Protein AF-A0A5E6TSR2-F1 (afdb_monomer_lite)

Organism: Pseudomonas fluorescens (NCBI:txid294)

InterPro domains:
  IPR000086 NUDIX hydrolase domain [PF00293] (1-73)
  IPR015797 NUDIX hydrolase-like domain superfamily [SSF55811] (2-77)

Structure (mmCIF, N/CA/C/O backbone):
data_AF-A0A5E6TSR2-F1
#
_entry.id   AF-A0A5E6TSR2-F1
#
loop_
_atom_site.group_PDB
_atom_site.id
_atom_site.type_symbol
_atom_site.label_atom_id
_atom_site.label_alt_id
_atom_site.label_comp_id
_atom_site.label_asym_id
_atom_site.label_entity_id
_atom_site.label_seq_id
_atom_site.pdbx_PDB_ins_code
_atom_site.Cartn_x
_atom_site.Cartn_y
_atom_site.Cartn_z
_atom_site.occupancy
_atom_site.B_iso_or_equiv
_atom_site.auth_seq_id
_atom_site.auth_comp_id
_atom_site.auth_asym_id
_atom_site.auth_atom_id
_atom_site.pdbx_PDB_model_num
ATOM 1 N N . MET A 1 1 ? -7.141 4.713 -8.039 1.00 88.50 1 MET A N 1
ATOM 2 C CA . MET A 1 1 ? -6.394 4.925 -9.299 1.00 88.50 1 MET A CA 1
ATOM 3 C C . MET A 1 1 ? -5.489 6.140 -9.193 1.00 88.50 1 MET A C 1
ATOM 5 O O . MET A 1 1 ? -4.292 5.934 -9.259 1.00 88.50 1 MET A O 1
ATOM 9 N N . ARG A 1 2 ? -6.030 7.349 -8.949 1.00 95.25 2 ARG A N 1
ATOM 10 C CA . ARG A 1 2 ? -5.242 8.590 -8.824 1.00 95.25 2 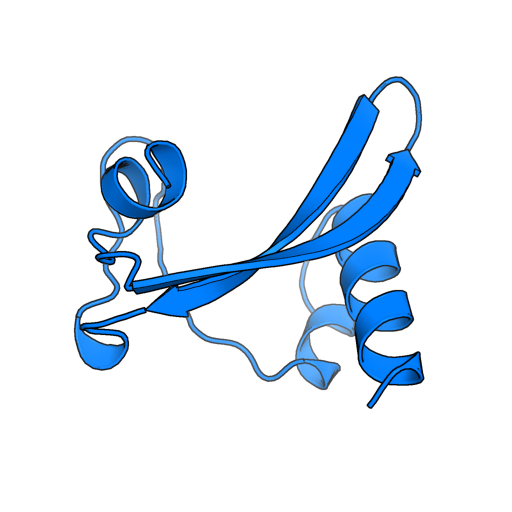ARG A CA 1
ATOM 11 C C . ARG A 1 2 ? -4.042 8.473 -7.869 1.00 95.25 2 ARG A C 1
ATOM 13 O O . ARG A 1 2 ? -2.921 8.546 -8.341 1.00 95.25 2 ARG A O 1
ATOM 20 N N . GLU A 1 3 ? -4.279 8.197 -6.583 1.00 95.56 3 GLU A N 1
ATOM 21 C CA . GLU A 1 3 ? -3.186 8.136 -5.588 1.00 95.56 3 GLU A CA 1
ATOM 22 C C . GLU A 1 3 ? -2.134 7.075 -5.922 1.00 95.56 3 GLU A C 1
ATOM 24 O O . GLU A 1 3 ? -0.945 7.339 -5.839 1.00 95.56 3 GLU A O 1
ATOM 29 N N . LEU A 1 4 ? -2.554 5.892 -6.394 1.00 96.00 4 LEU A N 1
ATOM 30 C CA . LEU A 1 4 ? -1.608 4.842 -6.784 1.00 96.00 4 LEU A CA 1
ATOM 31 C C . LEU A 1 4 ? -0.648 5.343 -7.875 1.00 96.00 4 LEU A C 1
ATOM 33 O O . LEU A 1 4 ? 0.557 5.140 -7.769 1.00 96.00 4 LEU A O 1
ATOM 37 N N . GLN A 1 5 ? -1.163 6.032 -8.894 1.00 96.06 5 GLN A N 1
ATOM 38 C CA . GLN A 1 5 ? -0.328 6.601 -9.948 1.00 96.06 5 GLN A CA 1
ATOM 39 C C . GLN A 1 5 ? 0.541 7.755 -9.431 1.00 96.06 5 GLN A C 1
ATOM 41 O O . GLN A 1 5 ? 1.723 7.806 -9.759 1.00 96.06 5 GLN A O 1
ATOM 46 N N . GLU A 1 6 ? -0.030 8.667 -8.643 1.00 97.38 6 GLU A N 1
ATOM 47 C CA . GLU A 1 6 ? 0.674 9.844 -8.125 1.00 97.38 6 GLU A CA 1
ATOM 48 C C . GLU A 1 6 ? 1.798 9.479 -7.151 1.00 97.38 6 GLU A C 1
ATOM 50 O O . GLU A 1 6 ? 2.839 10.124 -7.171 1.00 97.38 6 GLU A O 1
ATOM 55 N N . GLU A 1 7 ? 1.628 8.451 -6.323 1.00 97.69 7 GLU A N 1
ATOM 56 C CA . GLU A 1 7 ? 2.623 8.064 -5.317 1.00 97.69 7 GLU A CA 1
ATOM 57 C C . GLU A 1 7 ? 3.631 7.040 -5.847 1.00 97.69 7 GLU A C 1
ATOM 59 O O . GLU A 1 7 ? 4.787 7.058 -5.436 1.00 97.69 7 GLU A O 1
ATOM 64 N N . THR A 1 8 ? 3.230 6.147 -6.762 1.00 97.31 8 THR A N 1
ATOM 65 C CA . THR A 1 8 ? 4.078 5.004 -7.175 1.00 97.31 8 THR A CA 1
ATOM 66 C C . THR A 1 8 ? 4.461 4.995 -8.656 1.00 97.31 8 THR A C 1
ATOM 68 O O . THR A 1 8 ? 5.336 4.236 -9.075 1.00 97.31 8 THR A O 1
ATOM 71 N N . GLY A 1 9 ? 3.804 5.814 -9.484 1.00 96.75 9 GLY A N 1
ATOM 72 C CA . GLY A 1 9 ? 3.942 5.785 -10.944 1.00 96.75 9 GLY A CA 1
ATOM 73 C C . GLY A 1 9 ? 3.250 4.615 -11.643 1.00 96.75 9 GLY A C 1
ATOM 74 O O . GLY A 1 9 ? 3.353 4.506 -12.866 1.00 96.75 9 GLY A O 1
ATOM 75 N N . LEU A 1 10 ? 2.557 3.747 -10.903 1.00 97.38 10 LEU A N 1
ATOM 76 C CA . LEU A 1 10 ? 1.905 2.571 -11.467 1.00 97.38 10 LEU A CA 1
ATOM 77 C C . LEU A 1 10 ? 0.621 2.945 -12.215 1.00 97.38 10 LEU A C 1
ATOM 79 O O . LEU A 1 10 ? -0.276 3.603 -11.680 1.00 97.38 10 LEU A O 1
ATOM 83 N N . GLY A 1 11 ? 0.516 2.474 -13.457 1.00 96.44 11 GLY A N 1
ATOM 84 C CA . GLY A 1 11 ? -0.724 2.499 -14.225 1.00 96.44 11 GLY A CA 1
ATOM 85 C C . GLY A 1 11 ? -1.669 1.385 -13.774 1.00 96.44 11 GLY A C 1
ATOM 86 O O . GLY A 1 11 ? -1.237 0.250 -13.582 1.00 96.44 11 GLY A O 1
ATOM 87 N N . VAL A 1 12 ? -2.959 1.698 -13.625 1.00 96.00 12 VAL A N 1
ATOM 88 C CA . VAL A 1 12 ? -3.997 0.735 -13.221 1.00 96.00 12 VAL A CA 1
ATOM 89 C C . VAL A 1 12 ? -4.743 0.221 -14.449 1.00 96.00 12 VAL A C 1
ATOM 91 O O . VAL A 1 12 ? -5.296 1.020 -15.201 1.00 96.00 12 VAL A O 1
ATOM 94 N N . ASP A 1 13 ? 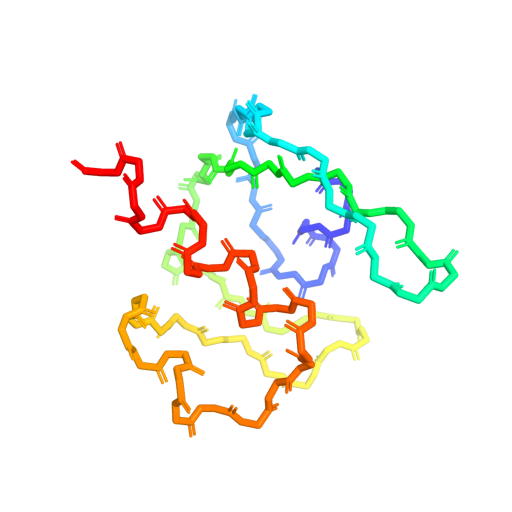-4.792 -1.099 -14.607 1.00 95.25 13 ASP A N 1
ATOM 95 C CA . ASP A 1 13 ? -5.581 -1.798 -15.632 1.00 95.25 13 ASP A CA 1
ATOM 96 C C . ASP A 1 13 ? -6.983 -2.161 -15.117 1.00 95.25 13 ASP A C 1
ATOM 98 O O . ASP A 1 13 ? -7.981 -2.073 -15.830 1.00 95.25 13 ASP A O 1
ATOM 102 N N . GLY A 1 14 ? -7.085 -2.502 -13.829 1.00 95.00 14 GLY A N 1
ATOM 103 C CA . GLY A 1 14 ? -8.344 -2.895 -13.208 1.00 95.00 14 GLY A CA 1
ATOM 104 C C . GLY A 1 14 ? -8.341 -2.737 -11.694 1.00 95.00 14 GLY A C 1
ATOM 105 O O . GLY A 1 14 ? -7.293 -2.775 -11.050 1.00 95.00 14 GLY A O 1
ATOM 106 N N . LEU A 1 15 ? -9.538 -2.565 -11.128 1.00 95.88 15 LEU A N 1
ATOM 107 C CA . LEU A 1 15 ? -9.775 -2.563 -9.687 1.00 95.88 15 LEU A CA 1
ATOM 108 C C . LEU A 1 15 ? -10.871 -3.567 -9.336 1.00 95.88 15 LEU A C 1
ATOM 110 O O . LEU A 1 15 ? -11.985 -3.480 -9.856 1.00 95.88 15 LEU A O 1
ATOM 114 N N . LEU A 1 16 ? -10.577 -4.461 -8.398 1.00 95.50 16 LEU A N 1
ATOM 115 C CA . LEU A 1 16 ? -11.547 -5.364 -7.794 1.00 95.50 16 LEU A CA 1
ATOM 116 C C . LEU A 1 16 ? -11.831 -4.911 -6.365 1.00 95.50 16 LEU A C 1
ATOM 118 O O . LEU A 1 16 ? -10.941 -4.890 -5.518 1.00 95.50 16 LEU A O 1
ATOM 122 N N . TYR A 1 17 ? -13.083 -4.559 -6.078 1.00 95.56 17 TYR A N 1
ATOM 123 C CA . TYR A 1 17 ? -13.499 -4.279 -4.708 1.00 95.56 17 TYR A CA 1
ATOM 124 C C . TYR A 1 17 ? -13.494 -5.563 -3.875 1.00 95.56 17 TYR A C 1
ATOM 126 O O . TYR A 1 17 ? -14.120 -6.558 -4.244 1.00 95.56 17 TYR A O 1
ATOM 134 N N . LEU A 1 18 ? -12.820 -5.529 -2.726 1.00 95.06 18 LEU A N 1
ATOM 135 C CA . LEU A 1 18 ? -12.702 -6.683 -1.843 1.00 95.06 18 LEU A CA 1
ATOM 136 C C . LEU A 1 18 ? -13.654 -6.581 -0.653 1.00 95.06 18 LEU A C 1
ATOM 138 O O . LEU A 1 18 ? -14.416 -7.517 -0.386 1.00 95.06 18 LEU A O 1
ATOM 142 N N . MET A 1 19 ? -13.568 -5.488 0.105 1.00 95.38 19 MET A N 1
ATOM 143 C CA . MET A 1 19 ? -14.287 -5.328 1.368 1.00 95.38 19 MET A CA 1
ATOM 144 C C . MET A 1 19 ? -14.231 -3.895 1.898 1.00 95.38 19 MET A C 1
ATOM 146 O O . MET A 1 19 ? -13.377 -3.095 1.512 1.00 95.38 19 MET A O 1
ATOM 150 N N . GLU A 1 20 ? -15.080 -3.641 2.885 1.00 96.69 20 GLU A N 1
ATOM 151 C CA . GLU A 1 20 ? -15.002 -2.496 3.780 1.00 96.69 20 GLU A CA 1
ATOM 152 C C . GLU A 1 20 ? -14.436 -2.928 5.136 1.00 96.69 20 GLU A C 1
ATOM 154 O O . GLU A 1 20 ? -14.773 -3.993 5.661 1.00 96.69 20 GLU A O 1
ATOM 159 N N . LEU A 1 21 ? -13.579 -2.090 5.718 1.00 95.44 21 LEU A N 1
ATOM 160 C CA . LEU A 1 21 ? -13.026 -2.285 7.054 1.00 95.44 21 LEU A CA 1
ATOM 161 C C . LEU A 1 21 ? -13.101 -0.980 7.848 1.00 95.44 21 LEU A C 1
ATOM 163 O O . LEU A 1 21 ? -12.440 0.000 7.512 1.00 95.44 21 LEU A O 1
ATOM 167 N N . GLN A 1 22 ? -13.835 -0.991 8.960 1.00 96.06 22 GLN A N 1
ATOM 168 C CA . GLN A 1 22 ? -13.788 0.102 9.928 1.00 96.06 22 GLN A CA 1
ATOM 169 C C . GLN A 1 22 ? -12.568 -0.052 10.850 1.00 96.06 22 GLN A C 1
ATOM 171 O O . GLN A 1 22 ? -12.390 -1.086 11.512 1.00 96.06 22 GLN A O 1
ATOM 176 N N . SER A 1 23 ? -11.751 0.998 10.932 1.00 93.69 23 SER A N 1
ATOM 177 C CA . SER A 1 23 ? -10.627 1.104 11.863 1.00 93.69 23 SER A CA 1
ATOM 178 C C . SER A 1 23 ? -10.638 2.463 12.561 1.00 93.69 23 SER A C 1
ATOM 180 O O . SER A 1 23 ? -10.383 3.505 11.957 1.00 93.69 23 SER A O 1
ATOM 182 N N . GLY A 1 24 ? -10.981 2.468 13.852 1.00 92.00 24 GLY A N 1
ATOM 183 C CA . GLY A 1 24 ? -11.186 3.703 14.605 1.00 92.00 24 GLY A CA 1
ATOM 184 C C . GLY A 1 24 ? -12.266 4.573 13.956 1.00 92.00 24 GLY A C 1
ATOM 185 O O . GLY A 1 24 ? -13.410 4.146 13.802 1.00 92.00 24 GLY A O 1
ATOM 186 N N . ARG A 1 25 ? -11.893 5.792 13.559 1.00 95.56 25 ARG A N 1
ATOM 187 C CA . ARG A 1 25 ? -12.784 6.750 12.882 1.00 95.56 25 ARG A CA 1
ATOM 188 C C . ARG A 1 25 ? -12.745 6.653 11.354 1.00 95.56 25 ARG A C 1
ATOM 190 O O . ARG A 1 25 ? -13.503 7.363 10.703 1.00 95.56 25 ARG A O 1
ATOM 197 N N . THR A 1 26 ? -11.892 5.796 10.797 1.00 96.25 26 THR A N 1
ATOM 198 C CA . THR A 1 26 ? -11.676 5.691 9.352 1.00 96.25 26 THR A CA 1
ATOM 199 C C . THR A 1 26 ? -12.377 4.460 8.795 1.00 96.25 26 THR A C 1
ATOM 201 O O . THR A 1 26 ? -12.183 3.344 9.284 1.00 96.25 26 THR A O 1
ATOM 204 N N . GLN A 1 27 ? -13.173 4.672 7.748 1.00 97.00 27 GLN A N 1
ATOM 205 C CA . GLN A 1 27 ? -13.746 3.605 6.937 1.00 97.00 27 GLN A CA 1
ATOM 206 C C . GLN A 1 27 ? -12.838 3.366 5.729 1.00 97.00 27 GLN A C 1
ATOM 208 O O . GLN A 1 27 ? -12.648 4.254 4.900 1.00 97.00 27 GLN A O 1
ATOM 213 N N . HIS A 1 28 ? -12.257 2.172 5.642 1.00 96.88 28 HIS A N 1
ATOM 214 C CA . HIS A 1 28 ? -11.405 1.777 4.527 1.00 96.88 28 HIS A CA 1
ATOM 215 C C . HIS A 1 28 ? -12.222 0.988 3.507 1.00 96.88 28 HIS A C 1
ATOM 217 O O . HIS A 1 28 ? -12.797 -0.044 3.851 1.00 96.88 28 HIS A O 1
ATOM 223 N N . HIS A 1 29 ? -12.214 1.431 2.253 1.00 96.75 29 HIS A N 1
ATOM 224 C CA . HIS A 1 29 ? -12.683 0.640 1.116 1.00 96.75 29 HIS A CA 1
ATOM 225 C C . HIS A 1 29 ? -11.459 0.020 0.443 1.00 96.75 29 HIS A C 1
ATOM 227 O O . HIS A 1 29 ? -10.597 0.740 -0.062 1.00 96.75 29 HIS A O 1
ATOM 233 N N . VAL A 1 30 ? -11.351 -1.305 0.492 1.00 96.19 30 VAL A N 1
ATOM 234 C CA . VAL A 1 30 ? -10.159 -2.034 0.049 1.00 96.19 30 VAL A CA 1
ATOM 235 C C . VAL A 1 30 ? -10.383 -2.586 -1.350 1.00 96.19 30 VAL A C 1
ATOM 237 O O . VAL A 1 30 ? -11.381 -3.265 -1.604 1.00 96.19 30 VAL A O 1
ATOM 240 N N . TYR A 1 31 ? -9.416 -2.333 -2.228 1.00 96.06 31 TYR A N 1
ATOM 241 C CA . TYR A 1 31 ? -9.404 -2.810 -3.603 1.00 96.06 31 TYR A CA 1
ATOM 242 C C . TYR A 1 31 ? -8.107 -3.566 -3.878 1.00 96.06 31 TYR A C 1
ATOM 244 O O . TYR A 1 31 ? -7.044 -3.163 -3.409 1.00 96.06 31 TYR A O 1
ATOM 252 N N 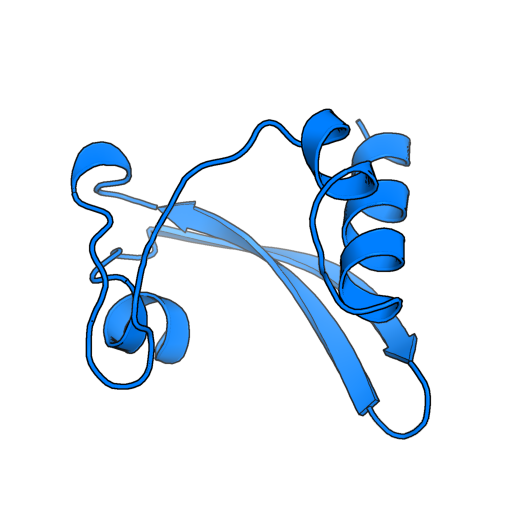. GLU A 1 32 ? -8.200 -4.629 -4.666 1.00 95.12 32 GLU A N 1
ATOM 253 C CA . GLU A 1 32 ? -7.057 -5.195 -5.376 1.00 95.12 32 GLU A CA 1
ATOM 254 C C . GLU A 1 32 ? -6.909 -4.462 -6.712 1.00 95.12 32 GLU A C 1
ATOM 256 O O . GLU A 1 32 ? -7.905 -4.216 -7.398 1.00 95.12 32 GLU A O 1
ATOM 261 N N . ALA A 1 33 ? -5.682 -4.083 -7.064 1.00 96.06 33 ALA A N 1
ATOM 262 C CA . ALA A 1 33 ? -5.383 -3.384 -8.306 1.00 96.06 33 ALA A CA 1
ATOM 263 C C . ALA A 1 33 ? -4.508 -4.251 -9.211 1.00 96.06 33 ALA A C 1
ATOM 265 O O . ALA A 1 33 ? -3.431 -4.683 -8.804 1.00 96.06 33 ALA A O 1
ATOM 266 N N . SER A 1 34 ? -4.945 -4.453 -10.451 1.00 95.81 34 SER A N 1
ATOM 267 C CA . SER A 1 34 ? -4.088 -4.971 -11.517 1.00 95.81 34 SER A CA 1
ATOM 268 C C . SER A 1 34 ? -3.302 -3.803 -12.107 1.00 95.81 34 SER A C 1
ATOM 270 O O . SER A 1 34 ? -3.902 -2.805 -12.517 1.00 95.81 34 SER A O 1
ATOM 272 N N . VAL A 1 35 ? -1.971 -3.900 -12.118 1.00 96.31 35 VAL A N 1
ATOM 273 C CA . VAL A 1 35 ? -1.073 -2.822 -12.565 1.00 96.31 35 VAL A CA 1
ATOM 274 C C . VAL A 1 35 ? -0.315 -3.213 -13.831 1.00 96.31 35 VAL A C 1
ATOM 276 O O . VAL A 1 35 ? 0.069 -4.368 -13.995 1.00 96.31 35 VAL A O 1
ATOM 279 N N . LEU A 1 36 ? -0.094 -2.245 -14.722 1.00 95.12 36 LEU A N 1
ATOM 280 C CA . LEU A 1 36 ? 0.504 -2.476 -16.046 1.00 95.12 36 LEU A CA 1
ATOM 281 C C . LEU A 1 36 ? 2.035 -2.596 -16.012 1.00 95.12 36 LEU A C 1
ATOM 283 O O . LEU A 1 36 ? 2.619 -3.296 -16.831 1.00 95.12 36 LEU A O 1
ATOM 287 N N . ASN A 1 37 ? 2.682 -1.896 -15.080 1.00 95.44 37 ASN A N 1
ATOM 288 C CA . ASN A 1 37 ? 4.131 -1.702 -15.033 1.00 95.44 37 ASN A CA 1
ATOM 289 C C . ASN A 1 37 ? 4.693 -1.962 -13.626 1.00 95.44 37 ASN A C 1
ATOM 291 O O . ASN A 1 37 ? 5.394 -1.129 -13.063 1.00 95.44 37 ASN A O 1
ATOM 295 N N . CYS A 1 38 ? 4.366 -3.123 -13.047 1.00 94.50 38 CYS A N 1
ATOM 296 C CA . CYS A 1 38 ? 4.737 -3.509 -11.675 1.00 94.50 38 CYS A CA 1
ATOM 297 C C . CYS A 1 38 ? 6.240 -3.335 -11.363 1.00 94.50 38 CYS A C 1
ATOM 299 O O . CYS A 1 38 ? 6.601 -2.863 -10.283 1.00 94.50 38 CYS A O 1
ATOM 301 N N . ASP A 1 39 ? 7.102 -3.659 -12.332 1.00 95.75 39 ASP A N 1
ATOM 302 C CA . ASP A 1 39 ? 8.565 -3.581 -12.205 1.00 95.75 39 ASP A CA 1
ATOM 303 C C . ASP A 1 39 ? 9.111 -2.140 -12.222 1.00 95.75 39 ASP A C 1
ATOM 305 O O . ASP A 1 39 ? 10.284 -1.913 -11.933 1.00 95.75 39 ASP A O 1
ATOM 309 N N . GLU A 1 40 ? 8.275 -1.153 -12.552 1.00 96.38 40 GLU A N 1
ATOM 310 C CA . GLU A 1 40 ? 8.640 0.267 -12.605 1.00 96.38 40 GLU A CA 1
ATOM 311 C C . GLU A 1 40 ? 8.173 1.056 -11.372 1.00 96.38 40 GLU A C 1
ATOM 313 O O . GLU A 1 40 ? 8.318 2.284 -11.342 1.00 96.38 40 GLU A O 1
ATOM 318 N N . ALA A 1 41 ? 7.607 0.374 -10.368 1.00 96.75 41 ALA A N 1
ATOM 319 C CA . ALA A 1 41 ? 7.177 0.991 -9.119 1.00 96.75 41 ALA A CA 1
ATOM 320 C C . ALA A 1 41 ? 8.326 1.802 -8.501 1.00 96.75 41 ALA A C 1
ATOM 322 O O . ALA A 1 41 ? 9.433 1.298 -8.299 1.00 96.75 41 ALA A O 1
ATOM 323 N N . ARG A 1 42 ? 8.070 3.078 -8.214 1.00 97.00 42 ARG A N 1
ATOM 324 C CA . ARG A 1 42 ? 9.073 3.988 -7.654 1.00 97.00 42 ARG A CA 1
ATOM 325 C C . ARG A 1 42 ? 8.414 5.030 -6.762 1.00 97.00 42 ARG A C 1
ATOM 327 O O . ARG A 1 42 ? 7.300 5.446 -7.074 1.00 97.00 42 ARG A O 1
ATOM 334 N N . PRO A 1 43 ? 9.090 5.499 -5.704 1.00 97.62 43 PRO A N 1
ATOM 335 C CA . PRO A 1 43 ? 8.547 6.564 -4.877 1.00 97.62 43 PRO A CA 1
ATOM 336 C C . PRO A 1 43 ? 8.364 7.853 -5.688 1.00 97.62 43 PRO A C 1
ATOM 338 O O . PRO A 1 43 ? 9.243 8.253 -6.457 1.00 97.62 43 PRO A O 1
ATOM 341 N N . GLN A 1 44 ? 7.214 8.497 -5.518 1.00 97.56 44 GLN A N 1
ATOM 342 C CA . GLN A 1 44 ? 6.875 9.799 -6.085 1.00 97.56 44 GLN A CA 1
ATOM 343 C C . GLN A 1 44 ? 6.137 10.648 -5.045 1.00 97.56 44 GLN A C 1
ATOM 345 O O . GLN A 1 44 ? 5.494 10.132 -4.134 1.00 97.56 44 GLN A O 1
ATOM 350 N N . ASN A 1 45 ? 6.211 11.970 -5.211 1.00 96.19 45 ASN A N 1
ATOM 351 C CA . ASN A 1 45 ? 5.513 12.951 -4.382 1.00 96.19 45 ASN A CA 1
ATOM 352 C C . ASN A 1 45 ? 5.774 12.782 -2.872 1.00 96.19 45 ASN A C 1
ATOM 354 O O . ASN A 1 45 ? 6.847 13.144 -2.394 1.00 96.19 45 ASN A O 1
ATOM 358 N N . GLU A 1 46 ? 4.786 12.294 -2.121 1.00 96.25 46 GLU A N 1
ATOM 359 C CA . GLU A 1 46 ? 4.768 12.309 -0.654 1.00 96.25 46 GLU A CA 1
ATOM 360 C C . GLU A 1 46 ? 5.423 11.075 -0.012 1.00 96.25 46 GLU A C 1
ATOM 362 O O . GLU A 1 46 ? 5.657 11.072 1.199 1.00 96.25 46 GLU A O 1
ATOM 367 N N . ILE A 1 47 ? 5.749 10.036 -0.794 1.00 95.31 47 ILE A N 1
ATOM 368 C CA . ILE A 1 47 ? 6.329 8.794 -0.264 1.00 95.31 47 ILE A CA 1
ATOM 369 C C . ILE A 1 47 ? 7.849 8.736 -0.462 1.00 95.31 47 ILE A C 1
ATOM 371 O O . ILE A 1 47 ? 8.379 9.090 -1.513 1.00 95.31 47 ILE A O 1
ATOM 375 N N . PHE A 1 48 ? 8.563 8.277 0.569 1.00 96.62 48 PHE A N 1
ATOM 376 C CA . PHE A 1 48 ? 10.029 8.195 0.565 1.00 96.62 48 PHE A CA 1
ATOM 377 C C . PHE A 1 48 ? 10.565 6.949 -0.156 1.00 96.62 48 PHE A C 1
ATOM 379 O O . PHE A 1 48 ? 11.636 7.006 -0.752 1.00 96.62 48 PHE A O 1
ATOM 386 N N . ASP A 1 49 ? 9.833 5.832 -0.103 1.00 95.44 49 ASP A N 1
ATOM 387 C CA . ASP A 1 49 ? 10.261 4.552 -0.675 1.00 95.44 49 ASP A CA 1
ATOM 388 C C . ASP A 1 49 ? 9.063 3.743 -1.201 1.00 95.44 49 ASP A C 1
ATOM 390 O O . ASP A 1 49 ? 7.931 3.934 -0.749 1.00 95.44 49 ASP A O 1
ATOM 394 N N . CYS A 1 50 ? 9.309 2.843 -2.155 1.00 96.06 50 CYS A N 1
ATOM 395 C CA . CYS A 1 50 ? 8.302 1.973 -2.763 1.00 96.06 50 CYS A CA 1
ATOM 396 C C . CYS A 1 50 ? 8.870 0.557 -2.931 1.00 96.06 50 CYS A C 1
ATOM 398 O O . CYS A 1 50 ? 9.777 0.332 -3.729 1.00 96.06 50 CYS A O 1
ATOM 400 N N . ILE A 1 51 ? 8.345 -0.397 -2.155 1.00 94.31 51 ILE A N 1
ATOM 401 C CA . ILE A 1 51 ? 8.895 -1.754 -2.051 1.00 94.31 51 ILE A CA 1
ATOM 402 C C . ILE A 1 51 ? 7.765 -2.783 -2.100 1.00 94.31 51 ILE A C 1
ATOM 404 O O . ILE A 1 51 ? 6.770 -2.672 -1.381 1.00 94.31 5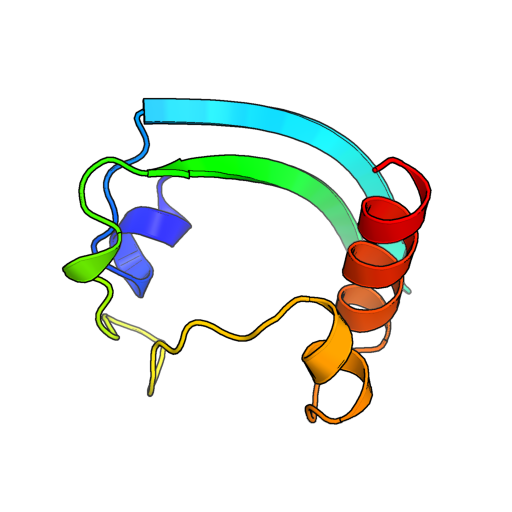1 ILE A O 1
ATOM 408 N N . TRP A 1 52 ? 7.962 -3.835 -2.893 1.00 95.12 52 TRP A N 1
ATOM 409 C CA . TRP A 1 52 ? 7.105 -5.015 -2.887 1.00 95.12 52 TRP A CA 1
ATOM 410 C C . TRP A 1 52 ? 7.485 -5.962 -1.747 1.00 95.12 52 TRP A C 1
ATOM 412 O O . TRP A 1 52 ? 8.623 -6.422 -1.659 1.00 95.12 52 TRP A O 1
ATOM 422 N N . TYR A 1 53 ? 6.513 -6.302 -0.902 1.00 94.81 53 TYR A N 1
ATOM 423 C CA . TYR A 1 53 ? 6.679 -7.287 0.166 1.00 94.81 53 TYR A CA 1
ATOM 424 C C . TYR A 1 53 ? 5.773 -8.504 -0.052 1.00 94.81 53 TYR A C 1
ATOM 426 O O . TYR A 1 53 ? 4.615 -8.338 -0.446 1.00 94.81 53 TYR A O 1
ATOM 434 N N . PRO A 1 54 ? 6.248 -9.724 0.268 1.00 93.50 54 PRO A N 1
ATOM 435 C CA . PRO A 1 54 ? 5.382 -10.888 0.413 1.00 93.50 54 PRO A CA 1
ATOM 436 C C . PRO A 1 54 ? 4.266 -10.631 1.438 1.00 93.50 54 PRO A C 1
ATOM 438 O O . PRO A 1 54 ? 4.483 -9.972 2.457 1.00 93.50 54 PRO A O 1
ATOM 441 N N . LEU A 1 55 ? 3.067 -11.171 1.200 1.00 91.50 55 LEU A N 1
ATOM 442 C CA . LEU A 1 55 ? 1.904 -10.920 2.066 1.00 91.50 55 LEU A CA 1
ATOM 443 C C . LEU A 1 55 ? 2.119 -11.384 3.517 1.00 91.50 55 LEU A C 1
ATOM 445 O O . LEU A 1 55 ? 1.608 -10.772 4.454 1.00 91.50 55 LEU A O 1
ATOM 449 N N . ASP A 1 56 ? 2.858 -12.471 3.721 1.00 90.75 56 ASP A N 1
ATOM 450 C CA . ASP A 1 56 ? 3.187 -13.014 5.042 1.00 90.75 56 ASP A CA 1
ATOM 451 C C . ASP A 1 56 ? 4.227 -12.171 5.799 1.00 90.75 56 ASP A C 1
ATOM 453 O O . ASP A 1 56 ? 4.212 -12.145 7.032 1.00 90.75 56 ASP A O 1
ATOM 457 N N . ALA A 1 57 ? 5.053 -11.397 5.090 1.00 93.94 57 ALA A N 1
ATOM 458 C CA . ALA A 1 57 ? 6.038 -10.499 5.687 1.00 93.94 57 ALA A CA 1
ATOM 459 C C . ALA A 1 57 ? 5.402 -9.303 6.416 1.00 93.94 57 ALA A C 1
ATOM 461 O O . ALA A 1 57 ? 6.026 -8.737 7.312 1.00 93.94 57 ALA A O 1
ATOM 462 N N . VAL A 1 58 ? 4.150 -8.943 6.101 1.00 92.25 58 VAL A N 1
ATOM 463 C CA . VAL A 1 58 ? 3.453 -7.769 6.668 1.00 92.25 58 VAL A CA 1
ATOM 464 C C . VAL A 1 58 ? 3.351 -7.812 8.196 1.00 92.25 58 VAL A C 1
ATOM 466 O O . VAL A 1 58 ? 3.348 -6.763 8.838 1.00 92.25 58 VAL A O 1
ATOM 469 N N . GLN A 1 59 ? 3.317 -9.002 8.806 1.00 87.81 59 GLN A N 1
ATOM 470 C CA . GLN A 1 59 ? 3.290 -9.131 10.271 1.00 87.81 59 GLN A CA 1
ATOM 471 C C . GLN A 1 59 ? 4.576 -8.614 10.940 1.00 87.81 59 GLN A C 1
ATOM 473 O O . GLN A 1 59 ? 4.542 -8.261 12.116 1.00 87.81 59 GLN A O 1
ATOM 478 N N . ASN A 1 60 ? 5.679 -8.546 10.190 1.00 91.50 60 ASN A N 1
ATOM 479 C CA . ASN A 1 60 ? 6.986 -8.095 10.662 1.00 91.50 60 ASN A CA 1
ATOM 480 C C . ASN A 1 60 ? 7.287 -6.633 10.285 1.00 91.50 60 ASN A C 1
ATOM 482 O O . ASN A 1 60 ? 8.347 -6.125 10.639 1.00 91.50 60 ASN A O 1
ATOM 486 N N . LEU A 1 61 ? 6.382 -5.962 9.562 1.00 93.19 61 LEU A N 1
ATOM 487 C CA . LEU A 1 61 ? 6.537 -4.564 9.165 1.00 93.19 61 LEU A CA 1
ATOM 488 C C . LEU A 1 61 ? 5.898 -3.626 10.192 1.00 93.19 61 LEU A C 1
ATOM 490 O O . LEU A 1 61 ? 4.817 -3.905 10.732 1.00 93.19 61 LEU A O 1
ATOM 494 N N . ASP A 1 62 ? 6.528 -2.469 10.401 1.00 94.12 62 ASP A N 1
ATOM 495 C CA . ASP A 1 62 ? 5.962 -1.389 11.207 1.00 94.12 62 ASP A CA 1
ATOM 496 C C . ASP A 1 62 ? 4.833 -0.685 10.441 1.00 94.12 62 ASP A C 1
ATOM 498 O O . ASP A 1 62 ? 5.018 0.297 9.729 1.00 94.12 62 ASP A O 1
ATOM 502 N N . THR A 1 63 ? 3.646 -1.280 10.514 1.00 94.06 63 THR A N 1
ATOM 503 C CA . THR A 1 63 ? 2.438 -0.813 9.832 1.00 94.06 63 THR A CA 1
ATOM 504 C C . THR A 1 63 ? 1.316 -0.527 10.823 1.00 94.06 63 THR A C 1
ATOM 506 O O . THR A 1 63 ? 1.363 -0.908 11.997 1.00 94.06 63 THR A O 1
ATOM 509 N N . SER A 1 64 ? 0.257 0.134 10.358 1.00 93.81 64 SER A N 1
ATOM 510 C CA . SER A 1 64 ? -0.943 0.347 11.169 1.00 93.81 64 SER A CA 1
ATOM 511 C C . SER A 1 64 ? -1.689 -0.967 11.463 1.00 93.81 64 SER A C 1
ATOM 513 O O . SER A 1 64 ? -1.604 -1.938 10.704 1.00 93.81 64 SER A O 1
ATOM 515 N N . ASP A 1 65 ? -2.490 -0.992 12.535 1.00 93.38 65 ASP A N 1
ATOM 516 C CA . ASP A 1 65 ? -3.397 -2.120 12.816 1.00 93.38 65 ASP A CA 1
ATOM 517 C C . ASP A 1 65 ? -4.389 -2.361 11.662 1.00 93.38 65 ASP A C 1
ATOM 519 O O . ASP A 1 65 ? -4.671 -3.507 11.307 1.00 93.38 65 ASP A O 1
ATOM 523 N N . ALA A 1 66 ? -4.852 -1.286 11.009 1.00 95.19 66 ALA A N 1
ATOM 524 C CA . ALA A 1 66 ? -5.718 -1.373 9.836 1.00 95.19 66 ALA A CA 1
ATOM 525 C C . ALA A 1 66 ? -5.040 -2.160 8.706 1.00 95.19 66 ALA A C 1
ATOM 527 O O . ALA A 1 66 ? -5.614 -3.128 8.213 1.00 95.19 66 ALA A O 1
ATOM 528 N N . THR A 1 67 ? -3.799 -1.811 8.354 1.00 95.44 67 THR A N 1
ATOM 529 C CA . THR A 1 67 ? -3.013 -2.502 7.319 1.00 95.44 67 THR A CA 1
ATOM 530 C C . THR A 1 67 ? -2.874 -3.993 7.631 1.00 95.44 67 THR A C 1
ATOM 532 O O . THR A 1 67 ? -3.190 -4.832 6.785 1.00 95.44 67 THR A O 1
ATOM 535 N N . ARG A 1 68 ? -2.496 -4.345 8.869 1.00 94.94 68 ARG A N 1
ATOM 536 C CA . ARG A 1 68 ? -2.375 -5.751 9.300 1.00 94.94 68 ARG A CA 1
ATOM 537 C C . ARG A 1 68 ? -3.695 -6.514 9.194 1.00 94.94 68 ARG A C 1
ATOM 539 O O . ARG A 1 68 ? -3.710 -7.663 8.747 1.00 94.94 68 ARG A O 1
ATOM 546 N N . ARG A 1 69 ? -4.812 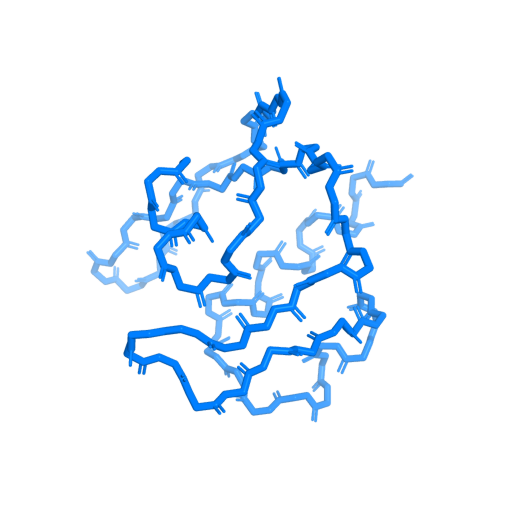-5.893 9.586 1.00 94.56 69 ARG A N 1
ATOM 547 C CA . ARG A 1 69 ? -6.154 -6.491 9.492 1.00 94.56 69 ARG A CA 1
ATOM 548 C C . ARG A 1 69 ? -6.601 -6.674 8.045 1.00 94.56 69 ARG A C 1
ATOM 550 O O . ARG A 1 69 ? -7.167 -7.722 7.739 1.00 94.56 69 ARG A O 1
ATOM 557 N N . ILE A 1 70 ? -6.316 -5.707 7.172 1.00 95.44 70 ILE A N 1
ATOM 558 C CA . ILE A 1 70 ? -6.628 -5.780 5.740 1.00 95.44 70 ILE A CA 1
ATOM 559 C C . ILE A 1 70 ? -5.919 -6.978 5.105 1.00 95.44 70 ILE A C 1
ATOM 561 O O . ILE A 1 70 ? -6.579 -7.848 4.538 1.00 95.44 70 ILE A O 1
ATOM 565 N N . VAL A 1 71 ? -4.596 -7.069 5.266 1.00 94.94 71 VAL A N 1
ATOM 566 C CA . VAL A 1 71 ? -3.793 -8.144 4.660 1.00 94.94 71 VAL A CA 1
ATOM 567 C C . VAL A 1 71 ? -4.202 -9.513 5.203 1.00 94.94 71 VAL A C 1
ATOM 569 O O . VAL A 1 71 ? -4.411 -10.445 4.429 1.00 94.94 71 VAL A O 1
ATOM 572 N N . ARG A 1 72 ? -4.428 -9.633 6.518 1.00 93.06 72 ARG A N 1
ATOM 573 C CA . ARG A 1 72 ? -4.897 -10.888 7.127 1.00 93.06 72 ARG A CA 1
ATOM 574 C C . ARG A 1 72 ? -6.268 -11.319 6.600 1.00 93.06 72 ARG A C 1
ATOM 576 O O . ARG A 1 72 ? -6.510 -12.512 6.440 1.00 93.06 72 ARG A O 1
ATOM 583 N N . ALA A 1 73 ? -7.185 -10.379 6.381 1.00 91.81 73 ALA A N 1
ATOM 584 C CA . ALA A 1 73 ? -8.504 -10.692 5.841 1.00 91.81 73 ALA A CA 1
ATOM 585 C C . ALA A 1 73 ? -8.428 -11.110 4.364 1.00 91.81 73 ALA A C 1
ATOM 587 O O . ALA A 1 73 ? -9.129 -12.043 3.978 1.00 91.81 73 ALA A O 1
ATOM 588 N N . PHE A 1 74 ? -7.546 -10.489 3.575 1.00 91.44 74 PHE A N 1
ATOM 589 C CA . PHE A 1 74 ? -7.278 -10.898 2.196 1.00 91.44 74 PHE A CA 1
ATOM 590 C C . PHE A 1 74 ? -6.688 -12.314 2.120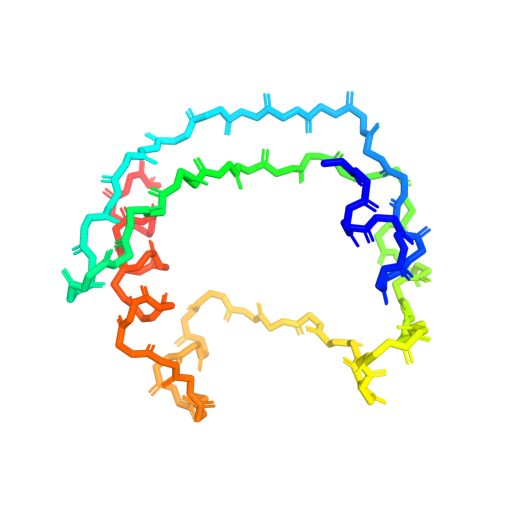 1.00 91.44 74 PHE A C 1
ATOM 592 O O . PHE A 1 74 ? -7.230 -13.157 1.416 1.00 91.44 74 PHE A O 1
ATOM 599 N N . GLN A 1 75 ? -5.666 -12.624 2.925 1.00 92.06 75 GLN A N 1
ATOM 600 C CA . GLN A 1 75 ? -5.033 -13.952 2.953 1.00 92.06 75 GLN A CA 1
ATOM 601 C C . GLN A 1 75 ? -5.996 -15.100 3.288 1.00 92.06 75 GLN A C 1
ATOM 603 O O . GLN A 1 75 ? -5.768 -16.219 2.860 1.00 92.06 75 GLN A O 1
ATOM 608 N N . ARG A 1 76 ? -7.065 -14.847 4.054 1.00 88.50 76 ARG A N 1
ATOM 609 C CA . ARG A 1 76 ? -8.081 -15.866 4.384 1.00 88.50 76 ARG A CA 1
ATOM 610 C C . ARG A 1 76 ? -9.058 -16.162 3.243 1.00 88.50 76 ARG A C 1
ATOM 612 O O . ARG A 1 76 ? -9.857 -17.084 3.381 1.00 88.50 76 ARG A O 1
ATOM 619 N N . ARG A 1 77 ? -9.079 -15.329 2.199 1.00 82.94 77 ARG A N 1
ATOM 620 C CA . ARG A 1 77 ? -9.938 -15.503 1.019 1.00 82.94 77 ARG A CA 1
ATOM 621 C C . ARG A 1 77 ? -9.254 -16.277 -0.109 1.00 82.94 77 ARG A C 1
ATOM 623 O O . ARG A 1 77 ? -9.975 -16.777 -0.966 1.00 82.94 77 ARG A O 1
ATOM 630 N N . LEU A 1 78 ? -7.918 -16.303 -0.117 1.00 78.56 78 LEU A N 1
ATOM 631 C CA . LEU A 1 78 ? -7.099 -17.117 -1.020 1.00 78.56 78 LEU A CA 1
ATOM 632 C C . LEU A 1 78 ? -7.194 -18.594 -0.625 1.00 78.56 78 LEU A C 1
ATOM 634 O O . LEU A 1 78 ? -7.246 -19.431 -1.550 1.00 78.56 78 LEU A O 1
#

pLDDT: mean 94.55, std 3.07, range [78.56, 97.69]

Sequence (78 aa):
MRELQEETGLGVDGLLYLMELQSGRTQHHVYEASVLNCDEARPQNEIFDCIWYPLDAVQNLDTSDATRRIVRAFQRRL

Radius of gyration: 13.15 Å; chains: 1; bounding box: 25×30×31 Å

Foldseek 3Di:
DVVCCQFWVWDFPDWDFDDWDDDPPDIDGDIDTDTDCVVRTFGHDPDDGDDDDDLVCVVVDPDDPRSVVVSVVVVVVD

Secondary structure (DSSP, 8-state):
-HHHHHHH-PPEEEEEEEEEEEETTEEEEEEEEEES-GGG----TT-S------GGGGGGS---HHHHHHHHHHHTT-